Protein AF-A0A0F5MQH2-F1 (afdb_monomer)

Secondary structure (DSSP, 8-state):
-PPTT-SPPPEEEEEEPTTS-EEEEEES---SEEE-SS-TTTSTTTS-TT----TTSTHHHHHHHHHTT--

InterPro domains:
  IPR002150 Large ribosomal subunit protein bL31 type A/B [PF01197] (3-68)
  IPR002150 Large ribosomal subunit protein bL31 type A/B [TIGR00105] (3-69)
  IPR034704 Large ribosomal subunit protein bL28/bL31-like superfamily [SSF143800] (3-70)
  IPR0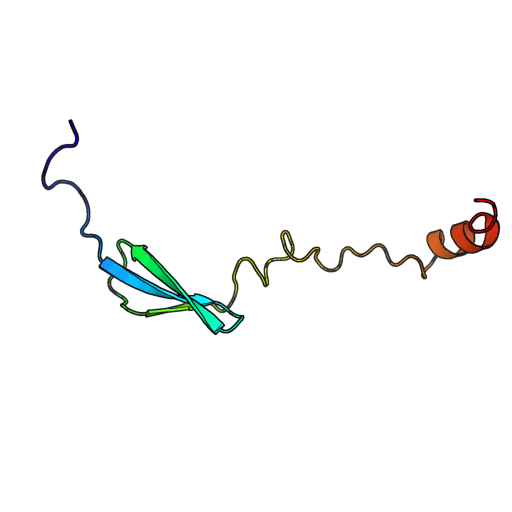42105 Large ribosomal subunit protein bL31 superfamily [G3DSA:4.10.830.30] (2-69)

pLDDT: mean 78.37, std 8.96, range [54.94, 90.12]

Nearest PDB structures (foldseek):
  8xz3-assembly1_g  TM=8.095E-01  e=5.277E-04  Mycolicibacterium smegmatis MC2 155
  5mrf-assembly1_V  TM=6.180E-01  e=3.762E-04  Saccharomyces cerevisiae
  6ywe-assembly1_V  TM=6.322E-01  e=7.920E-04  Neurospora crassa
  6zm6-assembly1_m  TM=4.916E-01  e=3.511E-03  Homo sapiens
  7qi6-assembly1_m  TM=4.934E-01  e=4.019E-03  Homo sapiens

Organism: NCBI:txid1607817

Mean predicted aligned error: 11.79 Å

Radius of gyration: 23.56 Å; Cα contacts (8 Å, |Δi|>4): 78; chains: 1; bounding box: 49×27×62 Å

Structure (mmCIF, N/CA/C/O backbone):
data_AF-A0A0F5MQH2-F1
#
_entry.id   AF-A0A0F5MQH2-F1
#
loop_
_atom_site.group_PDB
_atom_site.id
_atom_site.type_symbol
_atom_site.label_atom_id
_atom_site.label_alt_id
_atom_site.label_comp_id
_atom_site.label_asym_id
_atom_site.label_entity_id
_atom_site.label_seq_id
_atom_site.pdbx_PDB_ins_code
_atom_site.Cartn_x
_atom_site.Cartn_y
_atom_site.Cartn_z
_atom_site.occupancy
_atom_site.B_iso_or_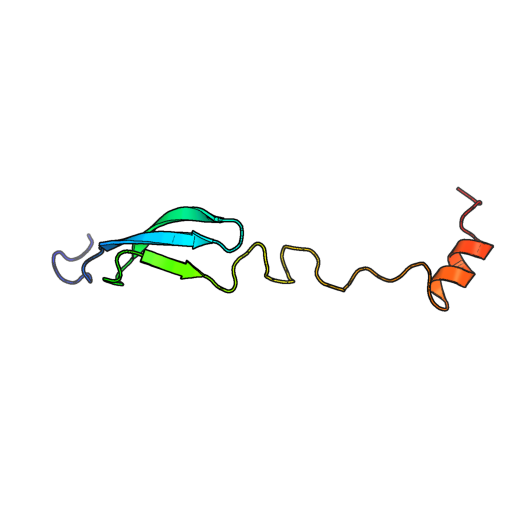equiv
_atom_site.auth_seq_id
_atom_site.auth_comp_id
_atom_site.auth_asym_id
_atom_site.auth_atom_id
_atom_site.pdbx_PDB_model_num
ATOM 1 N N . MET A 1 1 ? -0.022 17.987 28.935 1.00 58.94 1 MET A N 1
ATOM 2 C CA . MET A 1 1 ? -0.745 16.739 29.256 1.00 58.94 1 MET A CA 1
ATOM 3 C C . MET A 1 1 ? -1.913 16.653 28.288 1.00 58.94 1 MET A C 1
ATOM 5 O O . MET A 1 1 ? -2.614 17.652 28.150 1.00 58.94 1 MET A O 1
ATOM 9 N N . ALA A 1 2 ? -2.045 15.562 27.530 1.00 65.88 2 ALA A N 1
ATOM 10 C CA . ALA A 1 2 ? -3.189 15.380 26.634 1.00 65.88 2 ALA A CA 1
ATOM 11 C C . ALA A 1 2 ? -4.482 15.401 27.466 1.00 65.88 2 ALA A C 1
ATOM 13 O O . ALA A 1 2 ? -4.498 14.882 28.580 1.00 65.88 2 ALA A O 1
ATOM 14 N N . ARG A 1 3 ? -5.529 16.070 26.976 1.00 74.94 3 ARG A N 1
ATOM 15 C CA . ARG A 1 3 ? -6.809 16.149 27.691 1.00 74.94 3 ARG A CA 1
ATOM 16 C C . ARG A 1 3 ? -7.506 14.793 27.586 1.00 74.94 3 ARG A C 1
ATOM 18 O O . ARG A 1 3 ? -7.674 14.269 26.488 1.00 74.94 3 ARG A O 1
ATOM 25 N N . GLU A 1 4 ? -7.903 14.233 28.719 1.00 76.56 4 GLU A N 1
ATOM 26 C CA . GLU A 1 4 ? -8.603 12.950 28.768 1.00 76.56 4 GLU A CA 1
ATOM 27 C C . GLU A 1 4 ? -10.020 13.091 28.176 1.00 76.56 4 GLU A C 1
ATOM 29 O O . GLU A 1 4 ? -10.681 14.111 28.364 1.00 76.56 4 GLU A O 1
ATOM 34 N N . ASN A 1 5 ? -10.482 12.072 27.441 1.00 74.81 5 ASN A N 1
ATOM 35 C CA . ASN A 1 5 ? -11.839 11.951 26.872 1.00 74.81 5 ASN A CA 1
ATOM 36 C C . ASN A 1 5 ? -12.244 12.899 25.721 1.00 74.81 5 ASN A C 1
ATOM 38 O O . ASN A 1 5 ? -13.411 12.900 25.337 1.00 74.81 5 ASN A O 1
ATOM 42 N N . ILE A 1 6 ? -11.322 13.662 25.119 1.00 85.44 6 ILE A N 1
ATOM 43 C CA . ILE A 1 6 ? -11.621 14.471 23.911 1.00 85.44 6 ILE A CA 1
ATOM 44 C C . ILE A 1 6 ? -11.152 13.832 22.595 1.00 85.44 6 ILE A C 1
ATOM 46 O O . ILE A 1 6 ? -11.322 14.422 21.528 1.00 85.44 6 ILE A O 1
ATOM 50 N N . HIS A 1 7 ? -10.522 12.657 22.656 1.00 79.81 7 HIS A N 1
ATOM 51 C CA . HIS A 1 7 ? -9.988 11.980 21.477 1.00 79.81 7 HIS A CA 1
ATOM 52 C C . HIS A 1 7 ? -11.013 11.008 20.872 1.00 79.81 7 HIS A C 1
ATOM 54 O O . HIS A 1 7 ? -11.706 10.312 21.618 1.00 79.81 7 HIS A O 1
ATOM 60 N N . PRO A 1 8 ? -11.107 10.925 19.532 1.00 84.62 8 PRO A N 1
ATOM 61 C CA . PRO A 1 8 ? -11.919 9.914 18.865 1.00 84.62 8 PRO A CA 1
ATOM 62 C C . PRO A 1 8 ? -11.461 8.499 19.225 1.00 84.62 8 PRO A C 1
ATOM 64 O O . PRO A 1 8 ? -10.267 8.249 19.389 1.00 84.62 8 PRO A O 1
ATOM 67 N N . LYS A 1 9 ? -12.411 7.564 19.312 1.00 83.06 9 LYS A N 1
ATOM 68 C CA . LYS A 1 9 ? -12.110 6.158 19.588 1.00 83.06 9 LYS A CA 1
ATOM 69 C C . LYS A 1 9 ? -11.317 5.546 18.430 1.00 83.06 9 LYS A C 1
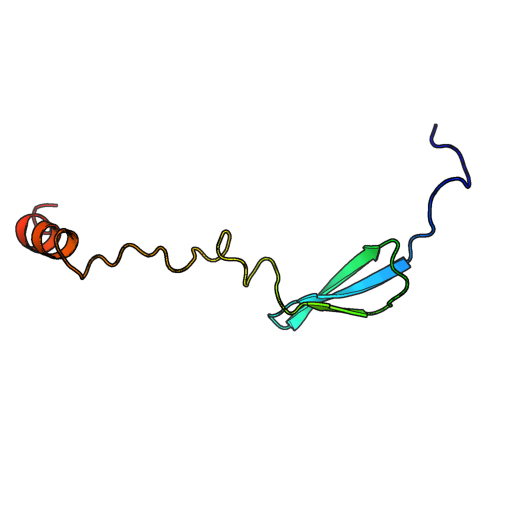ATOM 71 O O . LYS A 1 9 ? -11.706 5.690 17.270 1.00 83.06 9 LYS A O 1
ATOM 76 N N . THR A 1 10 ? -10.229 4.863 18.765 1.00 85.00 10 THR A N 1
ATOM 77 C CA . THR A 1 10 ? -9.449 4.045 17.838 1.00 85.00 10 THR A CA 1
ATOM 78 C C . THR A 1 10 ? -9.986 2.616 17.824 1.00 85.00 10 THR A C 1
ATOM 80 O O . THR A 1 10 ? -10.512 2.111 18.819 1.00 85.00 10 THR A O 1
ATOM 83 N N . TYR A 1 11 ? -9.890 1.983 16.665 1.00 86.25 11 TYR A N 1
ATOM 84 C CA . TYR A 1 11 ? -10.294 0.614 16.395 1.00 86.25 11 TYR A CA 1
ATOM 85 C C . TYR A 1 11 ? -9.168 -0.080 15.639 1.00 86.25 11 TYR A C 1
ATOM 87 O O . TYR A 1 11 ? -8.488 0.533 14.814 1.00 86.25 11 TYR A O 1
ATOM 95 N N . GLU A 1 12 ? -8.983 -1.366 15.905 1.00 87.12 12 GLU A N 1
ATOM 96 C CA . GLU A 1 12 ? -8.060 -2.189 15.135 1.00 87.12 12 GLU A CA 1
ATOM 97 C C . GLU A 1 12 ? -8.636 -2.447 13.733 1.00 87.12 12 GLU A C 1
ATOM 99 O O . GLU A 1 12 ? -9.808 -2.804 13.577 1.00 87.12 12 GLU A O 1
ATOM 104 N N . LEU A 1 13 ? -7.814 -2.239 12.706 1.00 88.12 13 LEU A N 1
ATOM 105 C CA . LEU A 1 13 ? -8.172 -2.392 11.302 1.00 88.12 13 LEU A CA 1
ATOM 106 C C . LEU A 1 13 ? -7.176 -3.317 10.604 1.00 88.12 13 LEU A C 1
ATOM 108 O O . LEU A 1 13 ? -5.970 -3.072 10.615 1.00 88.12 13 LEU A O 1
ATOM 112 N N . SER A 1 14 ? -7.695 -4.343 9.934 1.00 90.12 14 SER A N 1
ATOM 113 C CA . SER A 1 14 ? -6.914 -5.224 9.067 1.00 90.12 14 SER A CA 1
ATOM 114 C C . SER A 1 14 ? -6.957 -4.720 7.622 1.00 90.12 14 SER A C 1
ATOM 116 O O . SER A 1 14 ? -8.012 -4.710 6.988 1.00 90.12 14 SER A O 1
ATOM 118 N N . ILE A 1 15 ? -5.820 -4.277 7.097 1.00 87.50 15 ILE A N 1
ATOM 119 C CA . ILE A 1 15 ? -5.667 -3.759 5.737 1.00 87.50 15 ILE A CA 1
ATOM 120 C C . ILE A 1 15 ? -5.056 -4.853 4.864 1.00 87.50 15 ILE A C 1
ATOM 122 O O . ILE A 1 15 ? -3.952 -5.316 5.136 1.00 87.50 15 ILE A O 1
ATOM 126 N N . VAL A 1 16 ? -5.761 -5.247 3.807 1.00 89.81 16 VAL A N 1
ATOM 127 C CA . VAL A 1 16 ? -5.261 -6.167 2.780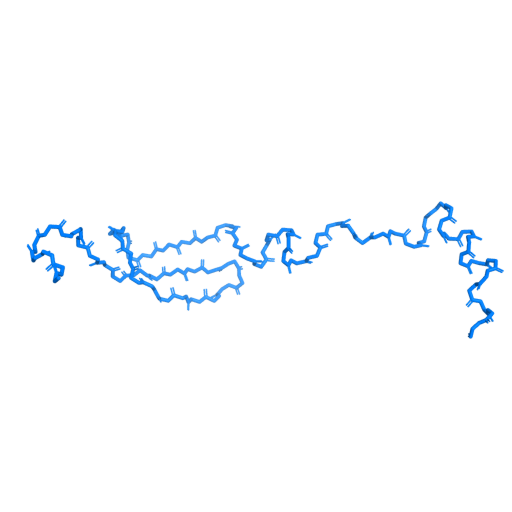 1.00 89.81 16 VAL A CA 1
ATOM 128 C C . VAL A 1 16 ? -4.707 -5.347 1.622 1.00 89.81 16 VAL A C 1
ATOM 130 O O . VAL A 1 16 ? -5.445 -4.582 0.996 1.00 89.81 16 VAL A O 1
ATOM 133 N N . MET A 1 17 ? -3.411 -5.499 1.365 1.00 88.44 17 MET A N 1
ATOM 134 C CA . MET A 1 17 ? -2.706 -4.881 0.243 1.00 88.44 17 MET A CA 1
ATOM 135 C C . MET A 1 17 ? -2.946 -5.658 -1.060 1.00 88.44 17 MET A C 1
ATOM 137 O O . MET A 1 17 ? -3.356 -6.821 -1.054 1.00 88.44 17 MET A O 1
ATOM 141 N N . THR A 1 18 ? -2.644 -5.031 -2.193 1.00 85.56 18 THR A N 1
ATOM 142 C CA . THR A 1 18 ? -2.808 -5.586 -3.549 1.00 85.56 18 THR A CA 1
ATOM 143 C C . THR A 1 18 ? -1.946 -6.821 -3.818 1.00 85.56 18 THR A C 1
ATOM 145 O O . THR A 1 18 ? -2.291 -7.638 -4.667 1.00 85.56 18 THR A O 1
ATOM 148 N N . ASN A 1 19 ? -0.850 -7.002 -3.079 1.00 80.38 19 ASN A N 1
ATOM 149 C CA . ASN A 1 19 ? 0.003 -8.192 -3.141 1.00 80.38 19 ASN A CA 1
ATOM 150 C C . ASN A 1 19 ? -0.482 -9.345 -2.236 1.00 80.38 19 ASN A C 1
ATOM 152 O O . ASN A 1 19 ? 0.132 -10.411 -2.230 1.00 80.38 19 ASN A O 1
ATOM 156 N N . GLY A 1 20 ? -1.571 -9.141 -1.487 1.00 81.69 20 GLY A N 1
ATOM 157 C CA . GLY A 1 20 ? -2.118 -10.098 -0.528 1.00 81.69 20 GLY A CA 1
ATOM 158 C C . GLY A 1 20 ? -1.574 -9.960 0.897 1.00 81.69 20 GLY A C 1
ATOM 159 O O . GLY A 1 20 ? -2.070 -10.657 1.784 1.00 81.69 20 GLY A O 1
ATOM 160 N N . ASP A 1 21 ? -0.613 -9.062 1.146 1.00 87.06 21 ASP A N 1
ATOM 161 C CA . ASP A 1 21 ? -0.097 -8.824 2.494 1.00 87.06 21 ASP A CA 1
ATOM 162 C C . ASP A 1 21 ? -1.175 -8.201 3.384 1.00 87.06 21 ASP A C 1
ATOM 164 O O . ASP A 1 21 ? -1.933 -7.319 2.969 1.00 87.06 21 ASP A O 1
ATOM 168 N N . VAL A 1 22 ? -1.222 -8.646 4.640 1.00 88.00 22 VAL A N 1
ATOM 169 C CA . VAL A 1 22 ? -2.151 -8.127 5.644 1.00 88.00 22 VAL A CA 1
ATOM 170 C C . VAL A 1 22 ? -1.386 -7.298 6.664 1.00 88.00 22 VAL A C 1
ATOM 172 O O . VAL A 1 22 ? -0.486 -7.798 7.337 1.00 88.00 22 VAL A O 1
ATOM 175 N N . PHE A 1 23 ? -1.769 -6.0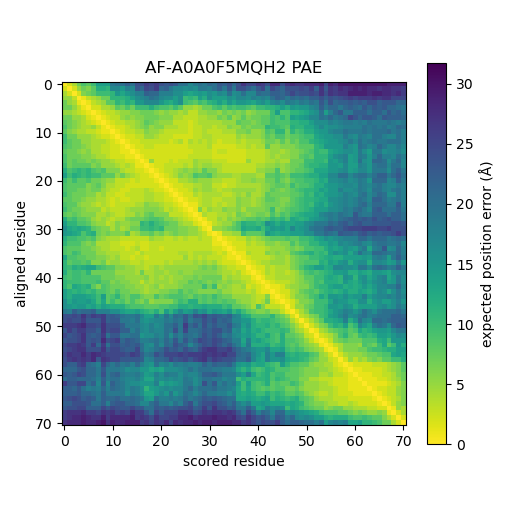33 6.800 1.00 87.38 23 PHE A N 1
ATOM 176 C CA . PHE A 1 23 ? -1.219 -5.106 7.780 1.00 87.38 23 PHE A CA 1
ATOM 177 C C . PHE A 1 23 ? -2.293 -4.697 8.785 1.00 87.38 23 PHE A C 1
ATOM 179 O O . PHE A 1 23 ? -3.371 -4.246 8.402 1.00 87.38 23 PHE A O 1
ATOM 186 N N . THR A 1 24 ? -2.006 -4.851 10.075 1.00 88.81 24 THR A N 1
ATOM 187 C CA . THR A 1 24 ? -2.885 -4.397 11.153 1.00 88.81 24 THR A CA 1
ATOM 188 C C . THR A 1 24 ? -2.481 -2.996 11.599 1.00 88.81 24 THR A C 1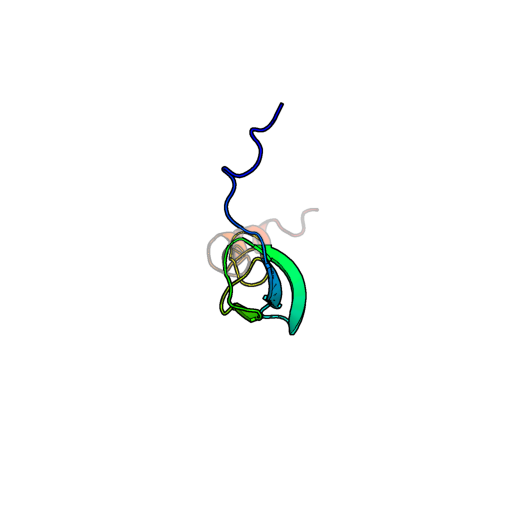
ATOM 190 O O . THR A 1 24 ? -1.314 -2.733 11.884 1.00 88.81 24 THR A O 1
ATOM 193 N N . THR A 1 25 ? -3.446 -2.077 11.645 1.00 87.81 25 THR A N 1
ATOM 194 C CA . THR A 1 25 ? -3.226 -0.699 12.097 1.00 87.81 25 THR A CA 1
ATOM 195 C C . THR A 1 25 ? -4.384 -0.230 12.963 1.00 87.81 25 THR A C 1
ATOM 197 O O . THR A 1 25 ? -5.525 -0.632 12.752 1.00 87.81 25 THR A O 1
ATOM 200 N N . GLU A 1 26 ? -4.119 0.666 13.907 1.00 87.88 26 GLU A N 1
ATOM 201 C CA . GLU A 1 26 ? -5.182 1.364 14.629 1.00 87.88 26 GLU A CA 1
ATOM 202 C C . GLU A 1 26 ? -5.684 2.559 13.812 1.00 87.88 26 GLU A C 1
ATOM 204 O O . GLU A 1 26 ? -4.905 3.405 13.368 1.00 87.88 26 GLU A O 1
ATOM 209 N N . SER A 1 27 ? -6.994 2.635 13.601 1.00 83.31 27 SER A N 1
ATOM 210 C CA . SER A 1 27 ? -7.649 3.704 12.846 1.00 83.31 27 SER A CA 1
ATOM 211 C C . SER A 1 27 ? -8.929 4.156 13.545 1.00 83.31 27 SER A C 1
ATOM 213 O O . SER A 1 27 ? -9.492 3.442 14.367 1.00 83.31 27 SER A O 1
ATOM 215 N N . SER A 1 28 ? -9.429 5.348 13.229 1.00 83.88 28 SER A N 1
ATOM 216 C CA . SER A 1 28 ? -10.736 5.816 13.715 1.00 83.88 28 SER A CA 1
ATOM 217 C C . SER A 1 28 ? -11.916 5.172 12.973 1.00 83.88 28 SER A C 1
ATOM 219 O O . SER A 1 28 ? -13.068 5.326 13.381 1.00 83.88 28 SER A O 1
ATOM 221 N N . ALA A 1 29 ? -11.646 4.452 11.880 1.00 80.12 29 ALA A N 1
ATOM 222 C CA . ALA A 1 29 ? -12.658 3.785 11.074 1.00 80.12 29 ALA A CA 1
ATOM 223 C C . ALA A 1 29 ? -13.071 2.433 11.680 1.00 80.12 29 ALA A C 1
ATOM 225 O O . ALA A 1 29 ? -12.255 1.524 11.816 1.00 80.12 29 ALA A O 1
ATOM 226 N N . ASN A 1 30 ? -14.364 2.265 11.968 1.00 77.38 30 ASN A N 1
ATOM 227 C CA . ASN A 1 30 ? -14.924 1.022 12.507 1.00 77.38 30 ASN A CA 1
ATOM 228 C C . ASN A 1 30 ? -15.394 0.073 11.387 1.00 77.38 30 ASN A C 1
ATOM 230 O O . ASN A 1 30 ? -16.584 -0.201 11.248 1.00 77.38 30 ASN A O 1
ATOM 234 N N . LEU A 1 31 ? -14.459 -0.358 10.536 1.00 78.44 31 LEU A N 1
ATOM 235 C CA . LEU A 1 31 ? -14.738 -1.229 9.381 1.00 78.44 31 LEU A CA 1
ATOM 236 C C . LEU A 1 31 ? -14.238 -2.669 9.581 1.00 78.44 31 LEU A C 1
ATOM 238 O O . LEU A 1 31 ? -14.692 -3.576 8.888 1.00 78.44 31 LEU A O 1
ATOM 242 N N . GLY A 1 32 ? -13.304 -2.894 10.512 1.00 80.50 32 GLY A N 1
ATOM 243 C CA . GLY A 1 32 ? -12.689 -4.198 10.795 1.00 80.50 32 GLY A CA 1
ATOM 244 C C . GLY A 1 32 ? -11.708 -4.672 9.716 1.00 80.50 32 GLY A C 1
ATOM 245 O O . GLY A 1 32 ? -10.567 -5.011 10.033 1.00 80.50 32 GLY A O 1
ATOM 246 N N . LYS A 1 33 ? -12.102 -4.637 8.435 1.00 85.62 33 LYS A N 1
ATOM 247 C CA . LYS A 1 33 ? -11.255 -5.009 7.294 1.00 85.62 33 LYS A CA 1
ATOM 248 C C . LYS A 1 33 ? -11.358 -3.999 6.152 1.00 85.62 33 LYS A C 1
ATOM 250 O O . LYS A 1 33 ? -12.455 -3.618 5.755 1.00 85.62 33 LYS A O 1
ATOM 255 N N . LEU A 1 34 ? -10.215 -3.612 5.595 1.00 87.00 34 LEU A N 1
ATOM 256 C CA . LEU A 1 34 ? -10.100 -2.735 4.433 1.00 87.00 34 LEU A CA 1
ATOM 257 C C . LEU A 1 34 ? -9.346 -3.473 3.323 1.00 87.00 34 LEU A C 1
ATOM 259 O O . LEU A 1 34 ? -8.271 -4.010 3.568 1.00 87.00 34 LEU A O 1
ATOM 263 N N . ILE A 1 35 ? -9.899 -3.506 2.114 1.00 88.50 35 ILE A N 1
ATOM 264 C CA . ILE A 1 35 ? -9.236 -4.080 0.936 1.00 88.50 35 ILE A CA 1
ATOM 265 C C . ILE A 1 35 ? -8.819 -2.916 0.042 1.00 88.50 35 ILE A C 1
ATOM 267 O O . ILE A 1 35 ? -9.655 -2.078 -0.291 1.00 88.50 35 ILE A O 1
ATOM 271 N N . LEU A 1 36 ? -7.530 -2.835 -0.286 1.00 87.44 36 LEU A N 1
ATOM 272 C CA . LEU A 1 36 ? -6.987 -1.769 -1.120 1.00 87.44 36 LEU A CA 1
ATOM 273 C C . LEU A 1 36 ? -6.898 -2.215 -2.580 1.00 87.44 36 LEU A C 1
ATOM 275 O O . LEU A 1 36 ? -6.239 -3.204 -2.883 1.00 87.44 36 LEU A O 1
ATOM 279 N N . ASP A 1 37 ? -7.494 -1.430 -3.480 1.00 82.88 37 ASP A N 1
ATOM 280 C CA . ASP A 1 37 ? -7.304 -1.580 -4.931 1.00 82.88 37 ASP A CA 1
ATOM 281 C C . ASP A 1 37 ? -6.000 -0.923 -5.417 1.00 82.88 37 ASP A C 1
ATOM 283 O O . ASP A 1 37 ? -5.458 -1.280 -6.462 1.00 82.88 37 ASP A O 1
ATOM 287 N N . SER A 1 38 ? -5.486 0.060 -4.671 1.00 79.75 38 SER A N 1
ATOM 288 C CA . SER A 1 38 ? -4.237 0.755 -4.978 1.00 79.75 38 SER A CA 1
ATOM 289 C C . SER A 1 38 ? -3.472 1.069 -3.696 1.00 79.75 38 SER A C 1
ATOM 291 O O . SER A 1 38 ? -4.033 1.628 -2.752 1.00 79.75 38 SER A O 1
ATOM 293 N N . ASP A 1 39 ? -2.190 0.717 -3.664 1.00 83.00 39 ASP A N 1
ATOM 294 C CA . ASP A 1 39 ? -1.297 0.913 -2.526 1.00 83.00 39 ASP A CA 1
ATOM 295 C C . ASP A 1 39 ? 0.128 1.298 -2.981 1.00 83.00 39 ASP A C 1
ATOM 297 O O . ASP A 1 39 ? 0.389 1.589 -4.150 1.00 83.00 39 ASP A O 1
ATOM 301 N N . LYS A 1 40 ? 1.080 1.340 -2.043 1.00 80.31 40 LYS A N 1
ATOM 302 C CA . LYS A 1 40 ? 2.481 1.714 -2.309 1.00 80.31 40 LYS A CA 1
ATOM 303 C C . LYS A 1 40 ? 3.168 0.856 -3.385 1.00 80.31 40 LYS A C 1
ATOM 305 O O . LYS A 1 40 ? 4.078 1.346 -4.044 1.00 80.31 40 LYS A O 1
ATOM 310 N N . HIS A 1 41 ? 2.761 -0.399 -3.560 1.00 76.94 41 HIS A N 1
ATOM 311 C CA . HIS A 1 41 ? 3.296 -1.325 -4.556 1.00 76.94 41 HIS A CA 1
ATOM 312 C C . HIS A 1 41 ? 2.778 -1.008 -5.963 1.00 76.94 41 HIS A C 1
ATOM 314 O O . HIS A 1 41 ? 3.5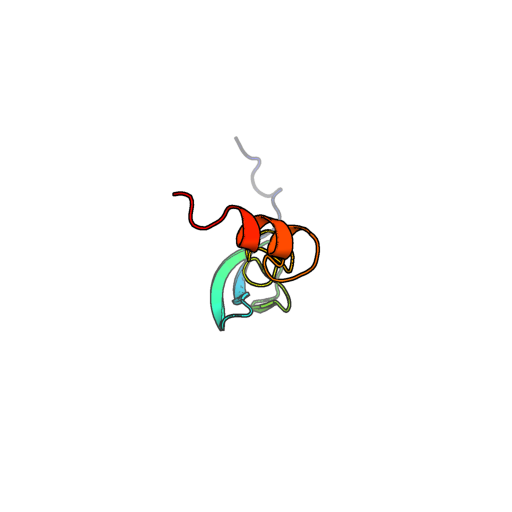15 -1.141 -6.943 1.00 76.94 41 HIS A O 1
ATOM 320 N N . THR A 1 42 ? 1.537 -0.538 -6.084 1.00 76.81 42 THR A N 1
ATOM 321 C CA . THR A 1 42 ? 0.950 -0.156 -7.377 1.00 76.81 42 THR A CA 1
ATOM 322 C C . THR A 1 42 ? 1.246 1.291 -7.757 1.00 76.81 42 THR A C 1
ATOM 324 O O . THR A 1 42 ? 1.185 1.644 -8.937 1.00 76.81 42 THR A O 1
ATOM 327 N N . HIS A 1 43 ? 1.598 2.142 -6.796 1.00 78.19 43 HIS A N 1
ATOM 328 C CA . HIS A 1 43 ? 1.738 3.565 -7.059 1.00 78.19 43 HIS A CA 1
ATOM 329 C C . HIS A 1 43 ? 3.035 3.908 -7.840 1.00 78.19 43 HIS A C 1
ATOM 331 O O . HIS A 1 43 ? 4.142 3.560 -7.412 1.00 78.19 43 HIS A O 1
ATOM 337 N N . PRO A 1 44 ? 2.928 4.656 -8.964 1.00 72.69 44 PRO A N 1
ATOM 338 C CA . PRO A 1 44 ? 4.002 4.863 -9.947 1.00 72.69 44 PRO A CA 1
ATOM 339 C C . PRO A 1 44 ? 5.276 5.510 -9.387 1.00 72.69 44 PRO A C 1
ATOM 341 O O . PRO A 1 44 ? 6.362 5.316 -9.924 1.00 72.69 44 PRO A O 1
ATOM 344 N N . ALA A 1 45 ? 5.155 6.270 -8.297 1.00 77.88 45 ALA A N 1
ATOM 345 C CA . ALA A 1 45 ? 6.297 6.897 -7.633 1.00 77.88 45 ALA A CA 1
ATOM 346 C C . ALA A 1 45 ? 7.240 5.899 -6.932 1.00 77.88 45 ALA A C 1
ATOM 348 O O . ALA A 1 45 ? 8.413 6.214 -6.753 1.00 77.88 45 ALA A O 1
ATOM 349 N N . TRP A 1 46 ? 6.754 4.714 -6.542 1.00 75.31 46 TRP A N 1
ATOM 350 C CA . TRP A 1 46 ? 7.531 3.738 -5.761 1.00 75.31 46 TRP A CA 1
ATOM 351 C C . TRP A 1 46 ? 7.876 2.463 -6.532 1.00 75.31 46 TRP A C 1
ATOM 353 O O . TRP A 1 46 ? 8.847 1.797 -6.184 1.00 75.31 46 TRP A O 1
ATOM 363 N N . ASN A 1 47 ? 7.146 2.144 -7.602 1.00 69.56 47 ASN A 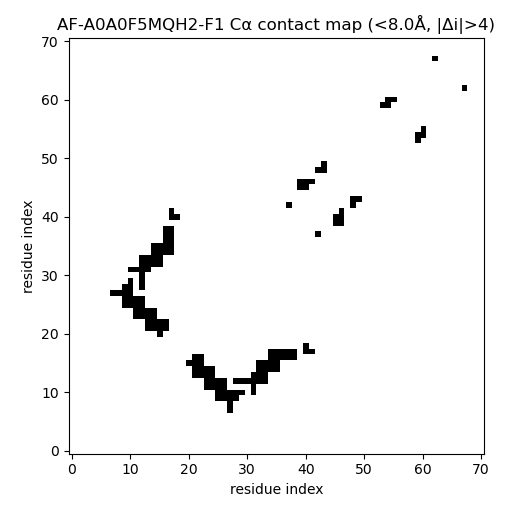N 1
ATOM 364 C CA . ASN A 1 47 ? 7.468 1.024 -8.496 1.00 69.56 47 ASN A CA 1
ATOM 365 C C . ASN A 1 47 ? 8.248 1.448 -9.757 1.00 69.56 47 ASN A C 1
ATOM 367 O O . ASN A 1 47 ? 8.476 0.636 -10.651 1.00 69.56 47 ASN A O 1
ATOM 371 N N . GLY A 1 48 ? 8.666 2.716 -9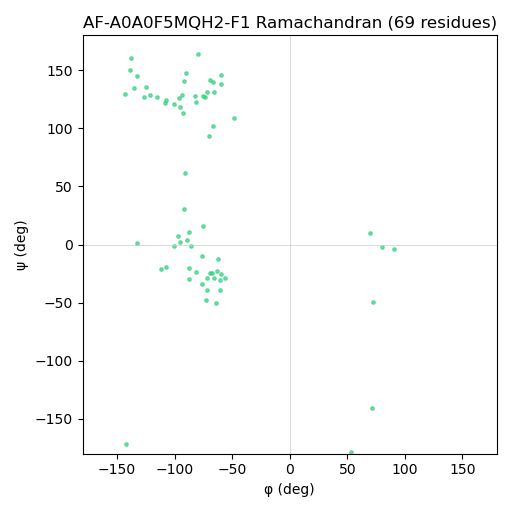.829 1.00 63.97 48 GLY A N 1
ATOM 372 C CA . GLY A 1 48 ? 9.469 3.252 -10.928 1.00 63.97 48 GLY A CA 1
ATOM 373 C C . GLY A 1 48 ? 8.682 3.618 -12.188 1.00 63.97 48 GLY A C 1
ATOM 374 O O . GLY A 1 48 ? 9.288 4.153 -13.114 1.00 63.97 48 GLY A O 1
ATOM 375 N N . GLY A 1 49 ? 7.363 3.392 -12.221 1.00 64.56 49 GLY A N 1
ATOM 376 C CA . GLY A 1 49 ? 6.463 3.825 -13.291 1.00 64.56 49 GLY A CA 1
ATOM 377 C C . GLY A 1 49 ? 6.864 3.407 -14.718 1.00 64.56 49 GLY A C 1
ATOM 378 O O . GLY A 1 49 ? 7.880 2.770 -14.981 1.00 64.56 49 GLY A O 1
ATOM 379 N N . ALA A 1 50 ? 6.063 3.825 -15.699 1.00 58.38 50 ALA A N 1
ATOM 380 C CA . ALA A 1 50 ? 6.355 3.646 -17.126 1.00 58.38 50 ALA A CA 1
ATOM 381 C C . ALA A 1 50 ? 7.443 4.613 -17.656 1.00 58.38 50 ALA A C 1
ATOM 383 O O . ALA A 1 50 ? 7.585 4.785 -18.864 1.00 58.38 50 ALA A O 1
ATOM 384 N N . LEU A 1 51 ? 8.213 5.258 -16.771 1.00 59.91 51 LEU A N 1
ATOM 385 C CA . LEU A 1 51 ? 9.301 6.182 -17.118 1.00 59.91 51 LEU A CA 1
ATOM 386 C C . LEU A 1 51 ? 10.652 5.463 -17.225 1.00 59.91 51 LEU A C 1
ATOM 388 O O . LEU A 1 51 ? 11.710 6.052 -17.008 1.00 59.91 51 LEU A O 1
ATOM 392 N N . GLN A 1 52 ? 10.644 4.191 -17.618 1.00 62.41 52 GLN A N 1
ATOM 393 C CA . GLN A 1 52 ? 11.839 3.596 -18.195 1.00 62.41 52 GLN A CA 1
ATOM 394 C C . GLN A 1 52 ? 12.078 4.303 -19.531 1.00 62.41 52 GLN A C 1
ATOM 396 O O . GLN A 1 52 ? 11.382 4.036 -20.512 1.00 62.41 52 GLN A O 1
ATOM 401 N N . LEU A 1 53 ? 13.033 5.241 -19.564 1.00 64.81 53 LEU A N 1
ATOM 402 C CA . LEU A 1 53 ? 13.540 5.814 -20.811 1.00 64.81 53 LEU A CA 1
ATOM 403 C C . LEU A 1 53 ? 13.856 4.651 -21.749 1.00 64.81 53 LEU A C 1
ATOM 405 O O . LEU A 1 53 ? 14.785 3.880 -21.499 1.00 64.81 53 LEU A O 1
ATOM 409 N N . ASN A 1 54 ? 13.051 4.489 -22.800 1.00 65.56 54 ASN A N 1
ATOM 410 C CA . ASN A 1 54 ? 13.204 3.374 -23.714 1.00 65.56 54 ASN A CA 1
ATOM 411 C C . ASN A 1 54 ? 14.485 3.584 -24.525 1.00 65.56 54 ASN A C 1
ATOM 413 O O . ASN A 1 54 ? 14.491 4.251 -25.560 1.00 65.56 54 ASN A O 1
ATOM 417 N N . ARG A 1 55 ? 15.589 3.012 -24.035 1.00 64.50 55 ARG A N 1
ATOM 418 C CA . ARG A 1 55 ? 16.925 3.145 -24.632 1.00 64.50 55 ARG A CA 1
ATOM 419 C C . ARG A 1 55 ? 17.009 2.575 -26.050 1.00 64.50 55 ARG A C 1
ATOM 421 O O . ARG A 1 55 ? 17.991 2.835 -26.735 1.00 64.50 55 ARG A O 1
ATOM 428 N N . LYS A 1 56 ? 15.994 1.818 -26.479 1.00 63.41 56 LYS A N 1
ATOM 429 C CA . LYS A 1 56 ? 15.912 1.157 -27.785 1.00 63.41 56 LYS A CA 1
ATOM 430 C C . LYS A 1 56 ? 15.134 1.962 -28.832 1.00 63.41 56 LYS A C 1
ATOM 432 O O . LYS A 1 56 ? 14.941 1.464 -29.934 1.00 63.41 56 LYS A O 1
ATOM 437 N N . ILE A 1 57 ? 14.654 3.173 -28.520 1.00 68.38 57 ILE A N 1
ATOM 438 C CA . ILE A 1 57 ? 13.848 3.966 -29.462 1.00 68.38 57 ILE A CA 1
ATOM 439 C C . ILE A 1 57 ? 14.451 5.357 -29.692 1.00 68.38 57 ILE A C 1
ATOM 441 O O . ILE A 1 57 ? 14.842 6.071 -28.768 1.00 68.38 57 ILE A O 1
ATOM 445 N N . GLY A 1 58 ? 14.482 5.760 -30.964 1.00 78.88 58 GLY A N 1
ATOM 446 C CA . GLY A 1 58 ? 14.797 7.120 -31.389 1.00 78.88 58 GLY A CA 1
ATOM 447 C C . GLY A 1 58 ? 16.268 7.496 -31.218 1.00 78.88 58 GLY A C 1
ATOM 448 O O . GLY A 1 58 ? 17.176 6.708 -31.477 1.00 78.88 58 GLY A O 1
ATOM 449 N N . LYS A 1 59 ? 16.505 8.742 -30.799 1.00 78.25 59 LYS A N 1
ATOM 450 C CA . LYS A 1 59 ? 17.850 9.334 -30.727 1.00 78.25 59 LYS A CA 1
ATOM 451 C C . LYS A 1 59 ? 18.746 8.687 -29.667 1.00 78.25 59 LYS A C 1
ATOM 453 O O . LYS A 1 59 ? 19.961 8.724 -29.811 1.00 78.25 59 LYS A O 1
ATOM 458 N N . VAL A 1 60 ? 18.157 8.075 -28.637 1.00 78.44 60 VAL A N 1
ATOM 459 C CA . VAL A 1 60 ? 18.909 7.398 -27.569 1.00 78.44 60 VAL A CA 1
ATOM 460 C C . VAL A 1 60 ? 19.540 6.100 -28.081 1.00 78.44 60 VAL A C 1
ATOM 462 O O . VAL A 1 60 ? 20.698 5.842 -27.770 1.00 78.44 60 VAL A O 1
ATOM 465 N N . SER A 1 61 ? 18.839 5.338 -28.932 1.00 79.06 61 SER A N 1
ATOM 466 C CA . SER A 1 61 ? 19.411 4.143 -29.578 1.00 79.06 61 SER A CA 1
ATOM 467 C C . SER A 1 61 ? 20.565 4.525 -30.501 1.00 79.06 61 SER A C 1
ATOM 469 O O . SER A 1 61 ? 21.666 4.025 -30.334 1.00 79.06 61 SER A O 1
ATOM 471 N N . GLN A 1 62 ? 20.353 5.503 -31.390 1.00 81.94 62 GLN A N 1
ATOM 472 C CA . GLN A 1 62 ? 21.382 5.954 -32.339 1.00 81.94 62 GLN A CA 1
ATOM 473 C C . GLN A 1 62 ? 22.641 6.504 -31.657 1.00 81.94 62 GLN A C 1
ATOM 475 O O . GLN A 1 62 ? 23.726 6.446 -32.228 1.00 81.94 62 GLN A O 1
ATOM 480 N N . PHE A 1 63 ? 22.495 7.095 -30.470 1.00 82.38 63 PHE A N 1
ATOM 481 C CA . PHE A 1 63 ? 23.629 7.533 -29.668 1.00 82.38 63 PHE A CA 1
ATOM 482 C C . PHE A 1 63 ? 24.371 6.337 -29.055 1.00 82.38 63 PHE A C 1
ATOM 484 O O . PHE A 1 63 ? 25.588 6.251 -29.202 1.00 82.38 63 PHE A O 1
ATOM 491 N N . ASN A 1 64 ? 23.654 5.393 -28.436 1.00 81.75 64 ASN A N 1
ATOM 492 C CA . ASN A 1 64 ? 24.257 4.183 -27.868 1.00 81.75 64 ASN A CA 1
ATOM 493 C C . ASN A 1 64 ? 24.957 3.331 -28.939 1.00 81.75 64 ASN A C 1
ATOM 495 O O . ASN A 1 64 ? 26.057 2.858 -28.696 1.00 81.75 64 ASN A O 1
ATOM 499 N N . ASP A 1 65 ? 24.387 3.207 -30.137 1.00 82.88 65 ASP A N 1
ATOM 500 C CA . ASP A 1 65 ? 25.001 2.458 -31.244 1.00 82.88 65 ASP A CA 1
ATOM 501 C C . ASP A 1 65 ? 26.309 3.108 -31.736 1.00 82.88 65 ASP A C 1
ATOM 503 O O . ASP A 1 65 ? 27.195 2.430 -32.246 1.00 82.88 65 ASP A O 1
ATOM 507 N N . LYS A 1 66 ? 26.442 4.436 -31.602 1.00 82.12 66 LYS A N 1
ATOM 508 C CA . LYS A 1 66 ? 27.635 5.180 -32.041 1.00 82.12 66 LYS A CA 1
ATOM 509 C C . LYS A 1 66 ? 28.734 5.261 -30.986 1.00 82.12 66 LYS A C 1
ATOM 511 O O . LYS A 1 66 ? 29.896 5.400 -31.353 1.00 82.12 66 LYS A O 1
ATOM 516 N N . PHE A 1 67 ? 28.372 5.248 -29.705 1.00 84.69 67 PHE A N 1
ATOM 517 C CA . PHE A 1 67 ? 29.289 5.588 -28.610 1.00 84.69 67 PHE A CA 1
ATOM 518 C C . PHE A 1 67 ? 29.276 4.586 -27.443 1.00 84.69 67 PHE A C 1
ATOM 520 O O . PHE A 1 67 ? 29.982 4.802 -26.464 1.00 84.69 67 PHE A O 1
ATOM 527 N N . GLY A 1 68 ? 28.481 3.516 -27.514 1.00 77.44 68 GLY A N 1
ATOM 528 C CA . GLY A 1 68 ? 28.302 2.549 -26.426 1.00 77.44 68 GLY A CA 1
ATOM 529 C C . GLY A 1 68 ? 29.503 1.637 -26.171 1.00 77.44 68 GLY A C 1
ATOM 530 O O . GLY A 1 68 ? 29.716 1.256 -25.028 1.00 77.44 68 GLY A O 1
ATOM 531 N N . ASP A 1 69 ? 30.309 1.353 -27.197 1.00 74.81 69 ASP A N 1
ATOM 532 C CA . ASP A 1 69 ? 31.468 0.443 -27.119 1.00 74.81 69 ASP A CA 1
ATOM 533 C C . ASP A 1 69 ? 32.785 1.140 -26.722 1.00 74.81 69 ASP A C 1
ATOM 535 O O . ASP A 1 69 ? 33.847 0.522 -26.727 1.00 74.81 69 ASP A O 1
ATOM 539 N N . PHE A 1 70 ? 32.757 2.441 -26.408 1.00 64.06 70 PHE A N 1
ATOM 540 C CA . PHE A 1 70 ? 33.968 3.208 -26.073 1.00 64.06 70 PHE A CA 1
ATOM 541 C C . PHE A 1 70 ? 34.353 3.152 -24.578 1.00 64.06 70 PHE A C 1
ATOM 543 O O . PHE A 1 70 ? 35.203 3.931 -24.142 1.00 64.06 70 PHE A O 1
ATOM 550 N N . LEU A 1 71 ? 33.725 2.266 -23.796 1.00 54.94 71 LEU A N 1
ATOM 551 C CA . LEU A 1 71 ? 33.893 2.121 -22.344 1.00 54.94 71 LEU A CA 1
ATOM 552 C C . LEU A 1 71 ? 34.163 0.666 -21.951 1.00 54.94 71 LEU A C 1
ATOM 554 O O . LEU A 1 71 ? 33.385 -0.210 -22.384 1.00 54.94 71 LEU A O 1
#

Solvent-accessible surface area (backbone atoms only — not comparable to full-atom values): 4636 Å² total; per-residue (Å²): 131,87,71,83,92,76,68,81,69,72,31,69,28,41,35,33,43,77,88,67,52,78,46,78,45,79,34,73,57,92,65,53,62,46,80,42,92,70,48,72,78,70,34,50,90,70,62,61,45,91,71,64,77,60,58,84,50,68,73,54,27,62,47,44,77,74,57,57,84,80,114

Foldseek 3Di:
DDDPPPDQDWDWEWEQEPVRDTDIDIDSDPPNYHYDPDDLCNDCVNVVHPPPPPCCDDPNVVVCVVCVPVD

Sequence (71 aa):
MARENIHPKTYELSIVMTNGDVFTTESSANLGKLILDSDKHTHPAWNGGALQLNRKIGKVSQFNDKFGDFL